Protein AF-A0A6M3L8R9-F1 (afdb_monomer_lite)

Sequence (123 aa):
MAKLNIPRKPIYTHEGGKAKHINPTQQLKRSVMSCMLWEKQFYEDGQAVADRISSLVPKIAPEKVAEIAIEAREKMKLRHVPLLIVREMARIDSHKGHVSDTLSKVIQRADELAEFLAIYWST

Radius of gyration: 16.41 Å; chains: 1; bounding box: 41×29×58 Å

Organism: NCBI:txid1070528

Secondary structure (DSSP, 8-state):
-PPP-PPPPPEE-TTSPEEPP--HHHHHHHHHHH--TTS--SS--HHHHHHHHHHHGGGS-HHHHHHHHHHHHHTT--SHHHHHHHHHHHTSGGGHHHHHHHHHHH--STHHHHHHHHHHH--

pLDDT: mean 85.13, std 15.0, range [36.62, 97.88]

InterPro domains:
  IPR008858 TROVE domain [PS50988] (11-123)
  IPR037214 TROVE domain superfamily [SSF140864] (6-120)

Structure (mmCIF, N/CA/C/O backbone):
data_AF-A0A6M3L8R9-F1
#
_entry.id   AF-A0A6M3L8R9-F1
#
loop_
_atom_site.group_PDB
_atom_site.id
_atom_site.type_symbol
_atom_site.label_atom_id
_atom_site.label_alt_id
_atom_site.label_comp_id
_atom_site.label_asym_id
_atom_site.label_entity_id
_atom_site.label_seq_id
_atom_site.pdbx_PDB_ins_code
_atom_site.Cartn_x
_atom_site.Cartn_y
_atom_site.Cartn_z
_atom_site.occupancy
_atom_site.B_iso_or_equiv
_atom_site.auth_seq_id
_atom_site.auth_comp_id
_atom_site.auth_asym_id
_atom_site.auth_atom_id
_atom_site.pdbx_PDB_model_num
ATOM 1 N N . MET A 1 1 ? -1.071 1.105 39.544 1.00 47.41 1 MET A N 1
ATOM 2 C CA . MET A 1 1 ? 0.215 0.534 39.078 1.00 47.41 1 MET A CA 1
ATOM 3 C C . MET A 1 1 ? 0.868 1.517 38.116 1.00 47.41 1 MET A C 1
ATOM 5 O O . MET A 1 1 ? 0.268 1.822 37.093 1.00 47.41 1 MET A O 1
ATOM 9 N N . ALA A 1 2 ? 2.039 2.061 38.456 1.00 58.03 2 ALA A N 1
ATOM 10 C CA . ALA A 1 2 ? 2.772 2.977 37.581 1.00 58.03 2 ALA A CA 1
ATOM 11 C C . ALA A 1 2 ? 3.496 2.183 36.477 1.00 58.03 2 ALA A C 1
ATOM 13 O O . ALA A 1 2 ? 4.253 1.260 36.771 1.00 58.03 2 ALA A O 1
ATOM 14 N N . LYS A 1 3 ? 3.247 2.512 35.205 1.00 67.62 3 LYS A N 1
ATOM 15 C CA . LYS A 1 3 ? 3.967 1.943 34.053 1.00 67.62 3 LYS A CA 1
ATOM 16 C C . LYS A 1 3 ? 5.371 2.562 34.004 1.00 67.62 3 LYS A C 1
ATOM 18 O O . LYS A 1 3 ? 5.481 3.781 33.913 1.00 67.62 3 LYS A O 1
ATOM 23 N N . LEU A 1 4 ? 6.431 1.749 34.046 1.00 70.81 4 LEU A N 1
ATOM 24 C CA . LEU A 1 4 ? 7.802 2.233 33.838 1.00 70.81 4 LEU A CA 1
ATOM 25 C C . LEU A 1 4 ? 7.986 2.725 32.393 1.00 70.81 4 LEU A C 1
ATOM 27 O O . LEU A 1 4 ? 7.607 2.046 31.437 1.00 70.81 4 LEU A O 1
ATOM 31 N N . ASN A 1 5 ? 8.582 3.908 32.240 1.00 80.25 5 ASN A N 1
ATOM 32 C CA . ASN A 1 5 ? 8.918 4.492 30.945 1.00 80.25 5 ASN A CA 1
ATOM 33 C C . ASN A 1 5 ? 10.195 3.837 30.394 1.00 80.25 5 ASN A C 1
ATOM 35 O O . ASN A 1 5 ? 11.304 4.252 30.720 1.00 80.25 5 ASN A O 1
ATOM 39 N N . ILE A 1 6 ? 10.039 2.780 29.595 1.00 81.69 6 ILE A N 1
ATOM 40 C CA . ILE A 1 6 ? 11.162 2.066 28.977 1.00 81.69 6 ILE A CA 1
ATOM 41 C C . ILE A 1 6 ? 11.521 2.759 27.649 1.00 81.69 6 ILE A C 1
ATOM 43 O O . ILE A 1 6 ? 10.660 2.855 26.766 1.00 81.69 6 ILE A O 1
ATOM 47 N N . PRO A 1 7 ? 12.770 3.231 27.461 1.00 74.62 7 PRO A N 1
ATOM 48 C CA . PRO A 1 7 ? 13.178 3.874 26.218 1.00 74.62 7 PRO A CA 1
ATOM 49 C C . PRO A 1 7 ? 13.145 2.879 25.049 1.00 74.62 7 PRO A C 1
ATOM 51 O O . PRO A 1 7 ? 13.608 1.744 25.153 1.00 74.62 7 PRO A O 1
ATOM 54 N N . ARG A 1 8 ? 12.604 3.308 23.902 1.00 78.56 8 ARG A N 1
ATOM 55 C CA . ARG A 1 8 ? 12.549 2.479 22.685 1.00 78.56 8 ARG A CA 1
ATOM 56 C C . ARG A 1 8 ? 13.952 2.267 22.112 1.00 78.56 8 ARG A C 1
ATOM 58 O O . ARG A 1 8 ? 14.727 3.218 22.011 1.00 78.56 8 ARG A O 1
ATOM 65 N N . LYS A 1 9 ? 14.248 1.039 21.670 1.00 84.38 9 LYS A N 1
ATOM 66 C CA . LYS A 1 9 ? 15.526 0.683 21.032 1.00 84.38 9 LYS A CA 1
ATOM 67 C C . LYS A 1 9 ? 15.795 1.593 19.815 1.00 84.38 9 LYS A C 1
ATOM 69 O O . LYS A 1 9 ? 14.876 1.791 19.010 1.00 84.38 9 LYS A O 1
ATOM 74 N N . PRO A 1 10 ? 17.007 2.163 19.667 1.00 83.88 10 PRO A N 1
ATOM 75 C CA . PRO A 1 10 ? 17.345 2.979 18.507 1.00 83.88 10 PRO A CA 1
ATOM 76 C C . PRO A 1 10 ? 17.329 2.130 17.233 1.00 83.88 10 PRO A C 1
ATOM 78 O O . PRO A 1 10 ? 17.714 0.962 17.245 1.00 83.88 10 PRO A O 1
ATOM 81 N N . ILE A 1 11 ? 16.869 2.738 16.145 1.00 86.75 11 ILE A N 1
ATOM 82 C CA . ILE A 1 11 ? 16.945 2.186 14.791 1.00 86.75 11 ILE A CA 1
ATOM 83 C C . ILE A 1 11 ? 17.922 3.028 13.979 1.00 86.75 11 ILE A C 1
ATOM 85 O O . ILE A 1 11 ? 18.116 4.208 14.278 1.00 86.75 11 ILE A O 1
ATOM 89 N N . TYR A 1 12 ? 18.529 2.422 12.966 1.00 86.12 12 TYR A N 1
ATOM 90 C CA . TYR A 1 12 ? 19.554 3.051 12.141 1.00 86.12 12 TYR A CA 1
ATOM 91 C C . TYR A 1 12 ? 19.155 2.995 10.666 1.00 86.12 12 TYR A C 1
ATOM 93 O O . TYR A 1 12 ? 18.396 2.116 10.256 1.00 86.12 12 TYR A O 1
ATOM 101 N N . THR A 1 13 ? 19.614 3.968 9.886 1.00 83.31 13 THR A N 1
ATOM 102 C CA . THR A 1 13 ? 19.522 3.945 8.424 1.00 83.31 13 THR A CA 1
ATOM 103 C C . THR A 1 13 ? 20.536 2.956 7.847 1.00 83.31 13 THR A C 1
ATOM 105 O O . THR A 1 13 ? 21.389 2.445 8.572 1.00 83.31 13 THR A O 1
ATOM 108 N N . HIS A 1 14 ? 20.454 2.695 6.539 1.00 76.06 14 HIS A N 1
ATOM 109 C CA . HIS A 1 14 ? 21.412 1.830 5.844 1.00 76.06 14 HIS A CA 1
ATOM 110 C C . HIS A 1 14 ? 22.865 2.309 6.034 1.00 76.06 14 HIS A C 1
ATOM 112 O O . HIS A 1 14 ? 23.732 1.518 6.377 1.00 76.06 14 HIS A O 1
ATOM 118 N N . GLU A 1 15 ? 23.084 3.626 5.970 1.00 83.38 15 GLU A N 1
ATOM 119 C CA . GLU A 1 15 ? 24.379 4.290 6.205 1.00 83.38 15 GLU A CA 1
ATOM 120 C C . GLU A 1 15 ? 24.726 4.489 7.701 1.00 83.38 15 GLU A C 1
ATOM 122 O O . GLU A 1 15 ? 25.557 5.323 8.054 1.00 83.38 15 GLU A O 1
ATOM 127 N N . GLY A 1 16 ? 24.048 3.799 8.626 1.00 81.88 16 GLY A N 1
ATOM 128 C CA . GLY A 1 16 ? 24.386 3.819 10.059 1.00 81.88 16 GLY A CA 1
ATOM 129 C C . GLY A 1 16 ? 23.970 5.075 10.842 1.00 81.88 16 GLY A C 1
ATOM 130 O O . GLY A 1 16 ? 24.262 5.187 12.034 1.00 81.88 16 GLY A O 1
ATOM 131 N N . GLY A 1 17 ? 23.243 6.013 10.231 1.00 86.00 17 GLY A N 1
ATOM 132 C CA . GLY A 1 17 ? 22.698 7.191 10.912 1.00 86.00 17 GLY A CA 1
ATOM 133 C C . GLY A 1 17 ? 21.507 6.849 11.815 1.00 86.00 17 GLY A C 1
ATOM 134 O O . GLY A 1 17 ? 20.723 5.953 11.513 1.00 86.00 17 GLY A O 1
ATOM 135 N N . LYS A 1 18 ? 21.315 7.566 12.930 1.00 86.69 18 LYS A N 1
ATOM 136 C CA . LYS A 1 18 ? 20.181 7.321 13.844 1.00 86.69 18 LYS A CA 1
ATOM 137 C C . LYS A 1 18 ? 18.847 7.680 13.174 1.00 86.69 18 LYS A C 1
ATOM 139 O O . LYS A 1 18 ? 18.599 8.839 12.849 1.00 86.69 18 LYS A O 1
ATOM 144 N N . ALA A 1 19 ? 17.960 6.701 13.031 1.00 84.31 19 ALA A N 1
ATOM 145 C CA . ALA A 1 19 ? 16.631 6.868 12.456 1.00 84.31 19 ALA A CA 1
ATOM 146 C C . ALA A 1 19 ? 15.556 7.108 13.533 1.00 84.31 19 ALA A C 1
ATOM 148 O O . ALA A 1 19 ? 15.698 6.743 14.705 1.00 84.31 19 ALA A O 1
ATOM 149 N N . LYS A 1 20 ? 14.449 7.740 13.125 1.00 84.19 20 LYS A N 1
ATOM 150 C CA . LYS A 1 20 ? 13.266 7.956 13.969 1.00 84.19 20 LYS A CA 1
ATOM 151 C C . LYS A 1 20 ? 12.208 6.897 13.682 1.00 84.19 20 LYS A C 1
ATOM 153 O O . LYS A 1 20 ? 11.923 6.598 12.526 1.00 84.19 20 LYS A O 1
ATOM 158 N N . HIS A 1 21 ? 11.592 6.377 14.743 1.00 82.31 21 HIS A N 1
ATOM 159 C CA . HIS A 1 21 ? 10.423 5.504 14.635 1.00 82.31 21 HIS A CA 1
ATOM 160 C C . HIS A 1 21 ? 9.236 6.309 14.106 1.00 82.31 21 HIS A C 1
ATOM 162 O O . HIS A 1 21 ? 8.783 7.240 14.770 1.00 82.31 21 HIS A O 1
ATOM 168 N N . ILE A 1 22 ? 8.739 5.940 12.930 1.00 87.06 22 ILE A N 1
ATOM 169 C CA . ILE A 1 22 ? 7.537 6.520 12.320 1.00 87.06 22 ILE A CA 1
ATOM 170 C C . ILE A 1 22 ? 6.397 5.503 12.343 1.00 87.06 22 ILE A C 1
ATOM 172 O O . ILE A 1 22 ? 6.637 4.293 12.319 1.00 87.06 22 ILE A O 1
ATOM 176 N N . ASN A 1 23 ? 5.156 5.979 12.430 1.00 91.62 23 ASN A N 1
ATOM 177 C CA . ASN A 1 23 ? 3.996 5.087 12.497 1.00 91.62 23 ASN A CA 1
ATOM 178 C C . ASN A 1 23 ? 3.748 4.383 11.137 1.00 91.62 23 ASN A C 1
ATOM 180 O O . ASN A 1 23 ? 4.231 4.867 10.110 1.00 91.62 23 ASN A O 1
ATOM 184 N N . PRO A 1 24 ? 3.015 3.252 11.095 1.00 91.56 24 PRO A N 1
ATOM 185 C CA . PRO A 1 24 ? 2.776 2.515 9.849 1.00 91.56 24 PRO A CA 1
ATOM 186 C C . PRO A 1 24 ? 2.152 3.370 8.736 1.00 91.56 24 PRO A C 1
ATOM 188 O O . PRO A 1 24 ? 2.566 3.275 7.586 1.00 91.56 24 PRO A O 1
ATOM 191 N N . THR A 1 25 ? 1.227 4.271 9.073 1.00 93.44 25 THR A N 1
ATOM 192 C CA . THR A 1 25 ? 0.591 5.191 8.115 1.00 93.44 25 THR A CA 1
ATOM 193 C C . THR A 1 25 ? 1.595 6.144 7.463 1.00 93.44 25 THR A C 1
ATOM 195 O O . THR A 1 25 ? 1.568 6.344 6.253 1.00 93.44 25 THR A O 1
ATOM 198 N N . GLN A 1 26 ? 2.516 6.710 8.244 1.00 90.81 26 GLN A N 1
ATOM 199 C CA . GLN A 1 26 ? 3.598 7.570 7.763 1.00 90.81 26 GLN A CA 1
ATOM 200 C C . GLN A 1 26 ? 4.607 6.779 6.938 1.00 90.81 26 GLN A C 1
ATOM 202 O O . GLN A 1 26 ? 5.109 7.306 5.950 1.00 90.81 26 GLN A O 1
ATOM 207 N N . GLN A 1 27 ? 4.892 5.527 7.316 1.00 90.56 27 GLN A N 1
ATOM 208 C CA . GLN A 1 27 ? 5.733 4.638 6.513 1.00 90.56 27 GLN A CA 1
ATOM 209 C C . GLN A 1 27 ? 5.104 4.407 5.142 1.00 90.56 27 GLN A C 1
ATOM 211 O O . GLN A 1 27 ? 5.767 4.647 4.138 1.00 90.56 27 GLN A O 1
ATOM 216 N N . LEU A 1 28 ? 3.817 4.041 5.105 1.00 92.62 28 LEU A N 1
ATOM 217 C CA . LEU A 1 28 ? 3.093 3.800 3.861 1.00 92.62 28 LEU A CA 1
ATOM 218 C C . LEU A 1 28 ? 3.056 5.064 3.001 1.00 92.62 28 LEU A C 1
ATOM 220 O O . LEU A 1 28 ? 3.451 5.017 1.843 1.00 92.62 28 LEU A O 1
ATOM 224 N N . LYS A 1 29 ? 2.661 6.209 3.571 1.00 92.00 29 LYS A N 1
ATOM 225 C CA . LYS A 1 29 ? 2.618 7.482 2.841 1.00 92.00 29 LYS A CA 1
ATOM 226 C C . LYS A 1 29 ? 3.993 7.875 2.301 1.00 92.00 29 LYS A C 1
ATOM 228 O O . LYS A 1 29 ? 4.090 8.288 1.152 1.00 92.00 29 LYS A O 1
ATOM 233 N N . ARG A 1 30 ? 5.060 7.725 3.093 1.00 88.31 30 ARG A N 1
ATOM 234 C CA . ARG A 1 30 ? 6.420 8.025 2.630 1.00 88.31 30 ARG A CA 1
ATOM 235 C C . ARG A 1 30 ? 6.792 7.139 1.448 1.00 88.31 30 ARG A C 1
ATOM 237 O O . ARG A 1 30 ? 7.183 7.683 0.429 1.00 88.31 30 ARG A O 1
ATOM 244 N N . SER A 1 31 ? 6.622 5.823 1.576 1.00 87.31 31 SER A N 1
ATOM 245 C CA . SER A 1 31 ? 6.935 4.877 0.504 1.00 87.31 31 SER A CA 1
ATOM 246 C C . SER A 1 31 ? 6.115 5.164 -0.749 1.00 87.31 31 SER A C 1
ATOM 248 O O . SER A 1 31 ? 6.686 5.327 -1.812 1.00 87.31 31 SER A O 1
ATOM 250 N N . VAL A 1 32 ? 4.799 5.329 -0.638 1.00 89.31 32 VAL A N 1
ATOM 251 C CA . VAL A 1 32 ? 3.920 5.561 -1.793 1.00 89.31 32 VAL A CA 1
ATOM 252 C C . VAL A 1 32 ? 4.265 6.855 -2.532 1.00 89.31 32 VAL A C 1
ATOM 254 O O . VAL A 1 32 ? 4.390 6.837 -3.751 1.00 89.31 32 VAL A O 1
ATOM 257 N N . MET A 1 33 ? 4.449 7.969 -1.817 1.00 87.31 33 MET A N 1
ATOM 258 C CA . MET A 1 33 ? 4.643 9.278 -2.457 1.00 87.31 33 MET A CA 1
ATOM 259 C C . MET A 1 33 ? 6.074 9.510 -2.951 1.00 87.31 33 MET A C 1
ATOM 261 O O . MET A 1 33 ? 6.282 10.370 -3.803 1.00 87.31 33 MET A O 1
ATOM 265 N N . SER A 1 34 ? 7.061 8.780 -2.421 1.00 77.62 34 SER A N 1
ATOM 266 C CA . SER A 1 34 ? 8.452 8.856 -2.883 1.00 77.62 34 SER A CA 1
ATOM 267 C C . SER A 1 34 ? 8.801 7.817 -3.948 1.00 77.62 34 SER A C 1
ATOM 269 O O . SER A 1 34 ? 9.951 7.779 -4.385 1.00 77.62 34 SER A O 1
ATOM 271 N N . CYS A 1 35 ? 7.865 6.940 -4.319 1.00 65.19 35 CYS A N 1
ATOM 272 C CA . CYS A 1 35 ? 8.134 5.869 -5.268 1.00 65.19 35 CYS A CA 1
ATOM 273 C C . CYS A 1 35 ? 7.829 6.274 -6.705 1.00 65.19 35 CYS A C 1
ATOM 275 O O . CYS A 1 35 ? 6.709 6.660 -7.036 1.00 65.19 35 CYS A O 1
ATOM 277 N N . MET A 1 36 ? 8.819 6.062 -7.569 1.00 57.56 36 MET A N 1
ATOM 278 C CA . MET A 1 36 ? 8.597 5.798 -8.987 1.00 57.56 36 MET A CA 1
ATOM 279 C C . MET A 1 36 ? 8.549 4.278 -9.137 1.00 57.56 36 MET A C 1
ATOM 281 O O . MET A 1 36 ? 9.569 3.625 -9.332 1.00 57.56 36 MET A O 1
ATOM 285 N N . LEU A 1 37 ? 7.366 3.696 -8.912 1.00 51.91 37 LEU A N 1
ATOM 286 C CA . LEU A 1 37 ? 7.177 2.246 -9.018 1.00 51.91 37 LEU A CA 1
ATOM 287 C C . LEU A 1 37 ? 7.657 1.776 -10.404 1.00 51.91 37 LEU A C 1
ATOM 289 O O . LEU A 1 37 ? 7.294 2.402 -11.398 1.00 51.91 37 LEU A O 1
ATOM 293 N N . TRP A 1 38 ? 8.416 0.676 -10.449 1.00 45.28 38 TRP A N 1
ATOM 294 C CA . TRP A 1 38 ? 8.989 0.056 -11.662 1.00 45.28 38 TRP A CA 1
ATOM 295 C C . TRP A 1 38 ? 10.212 0.743 -12.287 1.00 45.28 38 TRP A C 1
ATOM 297 O O . TRP A 1 38 ? 10.729 0.255 -13.290 1.00 45.28 38 TRP A O 1
ATOM 307 N N . GLU A 1 39 ? 10.739 1.803 -11.674 1.00 44.38 39 GLU A N 1
ATOM 308 C CA . GLU A 1 39 ? 12.088 2.292 -11.966 1.00 44.38 39 GLU A CA 1
ATOM 309 C C . GLU A 1 39 ? 13.078 1.784 -10.910 1.00 44.38 39 GLU A C 1
ATOM 311 O O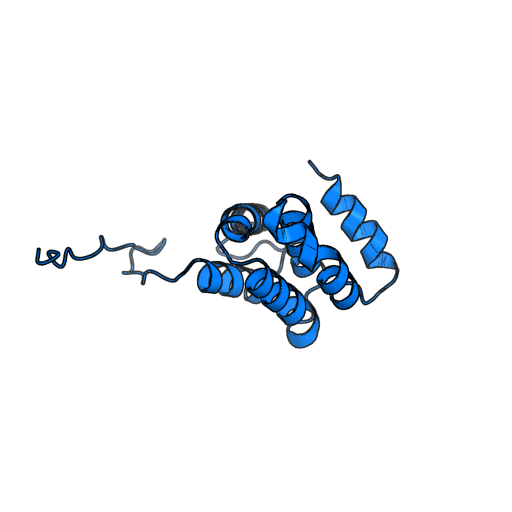 . GLU A 1 39 ? 12.751 1.686 -9.725 1.00 44.38 39 GLU A O 1
ATOM 316 N N . LYS A 1 40 ? 14.317 1.476 -11.321 1.00 36.62 40 LYS A N 1
ATOM 317 C CA . LYS A 1 40 ? 15.421 1.244 -10.377 1.00 36.62 40 LYS A CA 1
ATOM 318 C C . LYS A 1 40 ? 15.694 2.553 -9.633 1.00 36.62 40 LYS A C 1
ATOM 320 O O . LYS A 1 40 ? 16.410 3.411 -10.145 1.00 36.62 40 LYS A O 1
ATOM 325 N N . GLN A 1 41 ? 15.157 2.718 -8.425 1.00 44.59 41 GLN A N 1
ATOM 326 C CA . GLN A 1 41 ? 15.607 3.794 -7.548 1.00 44.59 41 GLN A CA 1
ATOM 327 C C . GLN A 1 41 ? 16.975 3.427 -6.962 1.00 44.59 41 GLN A C 1
ATOM 329 O O . GLN A 1 41 ? 17.252 2.273 -6.648 1.00 44.59 41 GLN A O 1
ATOM 334 N N . PHE A 1 42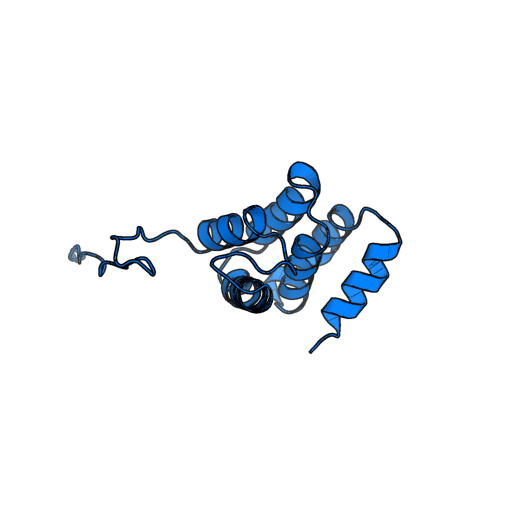 ? 17.828 4.436 -6.777 1.00 38.38 42 PHE A N 1
ATOM 335 C CA . PHE A 1 42 ? 19.202 4.309 -6.266 1.00 38.38 42 PHE A CA 1
ATOM 336 C C . PHE A 1 42 ? 19.305 3.578 -4.904 1.00 38.38 42 PHE A C 1
ATOM 338 O O . PHE A 1 42 ? 20.383 3.118 -4.543 1.00 38.38 42 PHE A O 1
ATOM 345 N N . TYR A 1 43 ? 18.194 3.445 -4.162 1.00 43.66 43 TYR A N 1
ATOM 346 C CA . TYR A 1 43 ? 18.143 2.844 -2.823 1.00 43.66 43 TYR A CA 1
ATOM 347 C C . TYR A 1 43 ? 17.194 1.639 -2.680 1.00 43.66 43 TYR A C 1
ATOM 349 O O . TYR A 1 43 ? 17.338 0.890 -1.716 1.00 43.66 43 TYR A O 1
ATOM 357 N N . GLU A 1 44 ? 16.225 1.441 -3.584 1.00 45.12 44 GLU A N 1
ATOM 358 C CA . GLU A 1 44 ? 15.209 0.380 -3.478 1.00 45.12 44 GLU A CA 1
ATOM 359 C C . GLU A 1 44 ? 14.753 -0.095 -4.865 1.00 45.12 44 GLU A C 1
ATOM 361 O O . GLU A 1 44 ? 14.524 0.713 -5.763 1.00 45.12 44 GLU A O 1
ATOM 366 N N . ASP A 1 45 ? 14.603 -1.410 -5.027 1.00 55.97 45 ASP A N 1
ATOM 367 C CA . ASP A 1 45 ? 13.983 -2.012 -6.211 1.00 55.97 45 ASP A CA 1
ATOM 368 C C . ASP A 1 45 ? 12.446 -1.909 -6.127 1.00 55.97 45 ASP A C 1
ATOM 370 O O . ASP A 1 45 ? 11.874 -1.936 -5.033 1.00 55.97 45 ASP A O 1
ATOM 374 N N . GLY A 1 46 ? 11.759 -1.833 -7.270 1.00 57.66 46 GLY A N 1
ATOM 375 C CA . GLY A 1 46 ? 10.297 -1.722 -7.344 1.00 57.66 46 GLY A CA 1
ATOM 376 C C . GLY A 1 46 ? 9.565 -2.876 -6.645 1.00 57.66 46 GLY A C 1
ATOM 377 O O . GLY A 1 46 ? 8.519 -2.660 -6.030 1.00 57.66 46 GLY A O 1
ATOM 378 N N . GLN A 1 47 ? 10.160 -4.074 -6.642 1.00 62.50 47 GLN A N 1
ATOM 379 C CA . GLN A 1 47 ? 9.665 -5.232 -5.890 1.00 62.50 47 GLN A CA 1
ATOM 380 C C . GLN A 1 47 ? 9.678 -4.983 -4.373 1.00 62.50 47 GLN A C 1
ATOM 382 O O . GLN A 1 47 ? 8.691 -5.242 -3.687 1.00 62.50 47 GLN A O 1
ATOM 387 N N . ALA A 1 48 ? 10.752 -4.385 -3.847 1.00 73.38 48 ALA A N 1
ATOM 388 C CA . ALA A 1 48 ? 10.887 -4.110 -2.417 1.00 73.38 48 ALA A CA 1
ATOM 389 C C . ALA A 1 48 ? 9.843 -3.096 -1.916 1.00 73.38 48 ALA A C 1
ATOM 391 O O . ALA A 1 48 ? 9.407 -3.148 -0.761 1.00 73.38 48 ALA A O 1
ATOM 392 N N . VAL A 1 49 ? 9.418 -2.176 -2.784 1.00 77.81 49 VAL A N 1
ATOM 393 C CA . VAL A 1 49 ? 8.347 -1.218 -2.491 1.00 77.81 49 VAL A CA 1
ATOM 394 C C . VAL A 1 49 ? 6.991 -1.914 -2.448 1.00 77.81 49 VAL A C 1
ATOM 396 O O . VAL A 1 49 ? 6.218 -1.671 -1.517 1.00 77.81 49 VAL A O 1
ATOM 399 N N . ALA A 1 50 ? 6.699 -2.773 -3.427 1.00 83.25 50 ALA A N 1
ATOM 400 C CA . ALA A 1 50 ? 5.444 -3.515 -3.479 1.00 83.25 50 ALA A CA 1
ATOM 401 C C . ALA A 1 50 ? 5.274 -4.408 -2.239 1.00 83.25 50 ALA A C 1
ATOM 403 O O . ALA A 1 50 ? 4.248 -4.330 -1.556 1.00 83.25 50 ALA A O 1
ATOM 404 N N . ASP A 1 51 ? 6.323 -5.148 -1.873 1.00 87.31 51 ASP A N 1
ATOM 405 C CA . ASP A 1 51 ? 6.345 -6.000 -0.680 1.00 87.31 51 ASP A CA 1
ATOM 406 C C . ASP A 1 51 ? 6.124 -5.177 0.597 1.00 87.31 51 ASP A C 1
ATOM 408 O O . ASP A 1 51 ? 5.358 -5.549 1.493 1.00 87.31 51 ASP A O 1
ATOM 412 N N . ARG A 1 52 ? 6.750 -3.995 0.677 1.00 88.38 52 ARG A N 1
ATOM 413 C CA . ARG A 1 52 ? 6.563 -3.083 1.807 1.00 88.38 52 ARG A CA 1
ATOM 414 C C . ARG A 1 52 ? 5.127 -2.588 1.904 1.00 88.38 52 ARG A C 1
ATOM 416 O O . ARG A 1 52 ? 4.583 -2.602 3.009 1.00 88.38 52 ARG A O 1
ATOM 423 N N . ILE A 1 53 ? 4.524 -2.162 0.793 1.00 90.94 53 ILE A N 1
ATOM 424 C CA . ILE A 1 53 ? 3.124 -1.721 0.753 1.00 90.94 53 ILE A CA 1
ATOM 425 C C . ILE A 1 53 ? 2.218 -2.854 1.243 1.00 90.94 53 ILE A C 1
ATOM 427 O O . ILE A 1 53 ? 1.461 -2.639 2.192 1.00 90.94 53 ILE A O 1
ATOM 431 N N . SER A 1 54 ? 2.375 -4.067 0.703 1.00 91.12 54 SER A N 1
ATOM 432 C CA . SER A 1 54 ? 1.609 -5.247 1.131 1.00 91.12 54 SER A CA 1
ATOM 433 C C . SER A 1 54 ? 1.770 -5.534 2.629 1.00 91.12 54 SER A C 1
ATOM 435 O O . SER A 1 54 ? 0.796 -5.784 3.334 1.00 91.12 54 SER A O 1
ATOM 437 N N . SER A 1 55 ? 2.978 -5.375 3.181 1.00 93.56 55 SER A N 1
ATOM 438 C CA . SER A 1 55 ? 3.232 -5.594 4.613 1.00 93.56 55 SER A CA 1
ATOM 439 C C . SER A 1 55 ? 2.665 -4.509 5.548 1.00 93.56 55 SER A C 1
ATOM 441 O O . SER A 1 55 ? 2.550 -4.734 6.761 1.00 93.56 55 SER A O 1
ATOM 443 N N . LEU A 1 56 ? 2.393 -3.307 5.027 1.00 94.75 56 LEU A N 1
ATOM 444 C CA . LEU A 1 56 ? 1.954 -2.143 5.802 1.00 94.75 56 LEU A CA 1
ATOM 445 C C . LEU A 1 56 ? 0.442 -1.956 5.762 1.00 94.75 56 LEU A C 1
ATOM 447 O O . LEU A 1 56 ? -0.129 -1.577 6.783 1.00 94.75 56 LEU A O 1
ATOM 451 N N . VAL A 1 57 ? -0.198 -2.231 4.623 1.00 95.75 57 VAL A N 1
ATOM 452 C CA . VAL A 1 57 ? -1.645 -2.048 4.438 1.00 95.75 57 VAL A CA 1
ATOM 453 C C . VAL A 1 57 ? -2.470 -2.750 5.532 1.00 95.75 57 VAL A C 1
ATOM 455 O O . VAL A 1 57 ? -3.287 -2.062 6.141 1.00 95.75 57 VAL A O 1
ATOM 458 N N . PRO A 1 58 ? -2.218 -4.021 5.914 1.00 95.62 58 PRO A N 1
ATOM 459 C CA . PRO A 1 58 ? -2.974 -4.696 6.977 1.00 95.62 58 PRO A CA 1
ATOM 460 C C . PRO A 1 58 ? -2.831 -4.080 8.376 1.00 95.62 58 PRO A C 1
ATOM 462 O O . PRO A 1 58 ? -3.572 -4.435 9.287 1.00 95.62 58 PRO A O 1
ATOM 465 N N . LYS A 1 59 ? -1.848 -3.195 8.588 1.00 95.44 59 LYS A N 1
ATOM 466 C CA . LYS A 1 59 ? -1.542 -2.591 9.898 1.00 95.44 59 LYS A CA 1
ATOM 467 C C . LYS A 1 59 ? -2.188 -1.217 10.082 1.00 95.44 59 LYS A C 1
ATOM 469 O O . LYS A 1 59 ? -1.957 -0.572 11.106 1.00 95.44 59 LYS A O 1
ATOM 474 N N . ILE A 1 60 ? -2.910 -0.726 9.079 1.00 96.31 60 ILE A N 1
ATOM 475 C CA . ILE A 1 60 ? -3.449 0.633 9.026 1.00 96.31 60 ILE A CA 1
ATOM 476 C C . ILE A 1 60 ? -4.966 0.543 8.880 1.00 96.31 60 ILE A C 1
ATOM 478 O O . ILE A 1 60 ? -5.472 -0.344 8.205 1.00 96.31 60 ILE A O 1
ATOM 482 N N . ALA A 1 61 ? -5.687 1.474 9.507 1.00 96.12 61 ALA A N 1
ATOM 483 C CA . ALA A 1 61 ? -7.137 1.553 9.383 1.00 96.12 61 ALA A CA 1
ATOM 484 C C . ALA A 1 61 ? -7.566 1.716 7.903 1.00 96.12 61 ALA A C 1
ATOM 486 O O . ALA A 1 61 ? -6.920 2.493 7.182 1.00 96.12 61 ALA A O 1
ATOM 487 N N . PRO A 1 62 ? -8.636 1.033 7.451 1.00 96.81 62 PRO A N 1
ATOM 488 C CA . PRO A 1 62 ? -9.072 1.032 6.053 1.00 96.81 62 PRO A CA 1
ATOM 489 C C . PRO A 1 62 ? -9.233 2.430 5.448 1.00 96.81 62 PRO A C 1
ATOM 491 O O . PRO A 1 62 ? -8.794 2.681 4.326 1.00 96.81 62 PRO A O 1
ATOM 494 N N . GLU A 1 63 ? -9.799 3.363 6.215 1.00 97.12 63 GLU A N 1
ATOM 495 C CA . GLU A 1 63 ? -10.079 4.737 5.799 1.00 97.12 63 GLU A CA 1
ATOM 496 C C . GLU A 1 63 ? -8.784 5.485 5.485 1.00 97.12 63 GLU A C 1
ATOM 498 O O . GLU A 1 63 ? -8.693 6.225 4.508 1.00 97.12 63 GLU A O 1
ATOM 503 N N . LYS A 1 64 ? -7.738 5.249 6.283 1.00 97.31 64 LYS A N 1
ATOM 504 C CA . LYS A 1 64 ? -6.429 5.875 6.078 1.00 97.31 64 LYS A CA 1
ATOM 505 C C . LYS A 1 64 ? -5.693 5.298 4.883 1.00 97.31 64 LYS A C 1
ATOM 507 O O . LYS A 1 64 ? -4.998 6.041 4.195 1.00 97.31 64 LYS A O 1
ATOM 512 N N . VAL A 1 65 ? -5.847 4.004 4.615 1.00 97.62 65 VAL A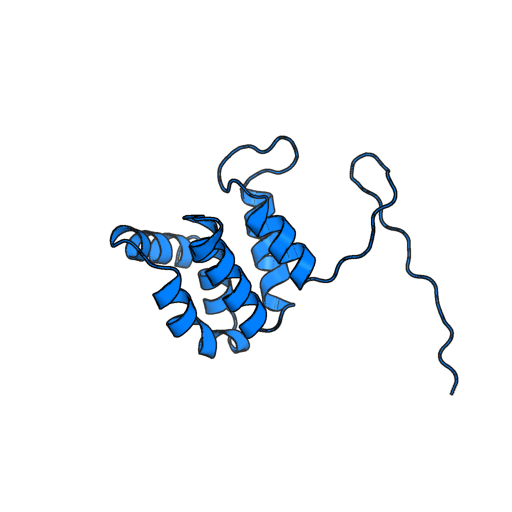 N 1
ATOM 513 C CA . VAL A 1 65 ? -5.292 3.402 3.397 1.00 97.62 65 VAL A CA 1
ATOM 514 C C . VAL A 1 65 ? -6.002 3.958 2.158 1.00 97.62 65 VAL A C 1
ATOM 516 O O . VAL A 1 65 ? -5.329 4.353 1.205 1.00 97.62 65 VAL A O 1
ATOM 519 N N . ALA A 1 66 ? -7.333 4.079 2.203 1.00 97.88 66 ALA A N 1
ATOM 520 C CA . ALA A 1 66 ? -8.132 4.684 1.140 1.00 97.88 66 ALA A CA 1
ATOM 521 C C . ALA A 1 66 ? -7.727 6.140 0.858 1.00 97.88 66 ALA A C 1
ATOM 523 O O . ALA A 1 66 ? -7.470 6.498 -0.291 1.00 97.88 66 ALA A O 1
ATOM 524 N N . GLU A 1 67 ? -7.606 6.967 1.905 1.00 97.88 67 GLU A N 1
ATOM 525 C CA . GLU A 1 67 ? -7.140 8.357 1.796 1.00 97.88 67 GLU A CA 1
ATOM 526 C C . GLU A 1 67 ? -5.779 8.443 1.089 1.00 97.88 67 GLU A C 1
ATOM 528 O O . GLU A 1 67 ? -5.598 9.281 0.208 1.00 97.88 67 GLU A O 1
ATOM 533 N N . ILE A 1 68 ? -4.835 7.559 1.434 1.00 97.12 68 ILE A N 1
ATOM 534 C CA . ILE A 1 68 ? -3.500 7.527 0.819 1.00 97.12 68 ILE A CA 1
ATOM 535 C C . ILE A 1 68 ? -3.581 7.135 -0.661 1.00 97.12 68 ILE A C 1
ATOM 537 O O . ILE A 1 68 ? -2.911 7.762 -1.481 1.00 97.12 68 ILE A O 1
ATOM 541 N N . ALA A 1 69 ? -4.388 6.131 -1.019 1.00 96.88 69 ALA A N 1
ATOM 542 C CA . ALA A 1 69 ? -4.560 5.712 -2.411 1.00 96.88 69 ALA A CA 1
ATOM 543 C C . ALA A 1 69 ? -5.158 6.838 -3.271 1.00 96.88 69 ALA A C 1
ATOM 545 O O . ALA A 1 69 ? -4.655 7.130 -4.358 1.00 96.88 69 ALA A O 1
ATOM 546 N N . ILE A 1 70 ? -6.187 7.514 -2.752 1.00 97.12 70 ILE A N 1
ATOM 547 C CA . ILE A 1 70 ? -6.832 8.650 -3.418 1.00 97.12 70 ILE A CA 1
ATOM 548 C C . ILE A 1 70 ? -5.854 9.821 -3.535 1.00 97.12 70 ILE A C 1
ATOM 550 O O . ILE A 1 70 ? -5.713 10.389 -4.611 1.00 97.12 70 ILE A O 1
ATOM 554 N N . GLU A 1 71 ? -5.114 10.158 -2.476 1.00 96.31 71 GLU A N 1
ATOM 555 C CA . GLU A 1 71 ? -4.114 11.232 -2.508 1.00 96.31 71 GLU A CA 1
ATOM 556 C C . GLU A 1 71 ? -3.008 10.953 -3.538 1.00 96.31 71 GLU A C 1
ATOM 558 O O . GLU A 1 71 ? -2.634 11.841 -4.312 1.00 96.31 71 GLU A O 1
ATOM 563 N N . ALA A 1 72 ? -2.519 9.711 -3.586 1.00 94.19 72 ALA A N 1
ATOM 564 C CA . ALA A 1 72 ? -1.512 9.270 -4.544 1.00 94.19 72 ALA A CA 1
ATOM 565 C C . ALA A 1 72 ? -2.014 9.404 -5.989 1.00 94.19 72 ALA A C 1
ATOM 567 O O . ALA A 1 72 ? -1.260 9.807 -6.879 1.00 94.19 72 ALA A O 1
ATOM 568 N N . ARG A 1 73 ? -3.301 9.132 -6.223 1.00 94.25 73 ARG A N 1
ATOM 569 C CA . ARG A 1 73 ? -3.911 9.303 -7.538 1.00 94.25 73 ARG A CA 1
ATOM 570 C C . ARG A 1 73 ? -4.174 10.766 -7.881 1.00 94.25 73 ARG A C 1
ATOM 572 O O . ARG A 1 73 ? -3.766 11.249 -8.933 1.00 94.25 73 ARG A O 1
ATOM 579 N N . GLU A 1 74 ? -4.897 11.475 -7.028 1.00 94.62 74 GLU A N 1
ATOM 580 C CA . GLU A 1 74 ? -5.455 12.786 -7.348 1.00 94.62 74 GLU A CA 1
ATOM 581 C C . GLU A 1 74 ? -4.413 13.897 -7.284 1.00 94.62 74 GLU A C 1
ATOM 583 O O . GLU A 1 74 ? -4.425 14.776 -8.149 1.00 94.62 74 GLU A O 1
ATOM 588 N N . LYS A 1 75 ? -3.510 13.860 -6.298 1.00 93.31 75 LYS A N 1
ATOM 589 C CA . LYS A 1 75 ? -2.511 14.917 -6.090 1.00 93.31 75 LYS A CA 1
ATOM 590 C C . LYS A 1 75 ? -1.174 14.577 -6.726 1.00 93.31 75 LYS A C 1
ATOM 592 O O . LYS A 1 75 ? -0.620 15.408 -7.433 1.00 93.31 75 LYS A O 1
ATOM 597 N N . MET A 1 76 ? -0.683 13.358 -6.504 1.00 91.00 76 MET A N 1
ATOM 598 C CA . MET A 1 76 ? 0.632 12.943 -7.014 1.00 91.00 76 MET A CA 1
ATOM 599 C C . MET A 1 76 ? 0.585 12.395 -8.443 1.00 91.00 76 MET A C 1
ATOM 601 O O . MET A 1 76 ? 1.633 12.236 -9.059 1.00 91.00 76 MET A O 1
ATOM 605 N N . LYS A 1 77 ? -0.615 12.122 -8.979 1.00 90.75 77 LYS A N 1
ATOM 606 C CA . LYS A 1 77 ? -0.827 11.607 -10.344 1.00 90.75 77 LYS A CA 1
ATOM 607 C C . LYS A 1 77 ? -0.099 10.285 -10.621 1.00 90.75 77 LYS A C 1
ATOM 609 O O . LYS A 1 77 ? 0.264 9.998 -11.760 1.00 90.75 77 LYS A O 1
ATOM 614 N N . LEU A 1 78 ? 0.086 9.462 -9.588 1.00 88.75 78 LEU A N 1
ATOM 615 C CA . LEU A 1 78 ? 0.695 8.142 -9.725 1.00 88.75 78 LEU A CA 1
ATOM 616 C C . LEU A 1 78 ? -0.294 7.176 -10.388 1.00 88.75 78 LEU A C 1
ATOM 618 O O . LEU A 1 78 ? -1.472 7.143 -10.030 1.00 88.75 78 LEU A O 1
ATOM 622 N N . ARG A 1 79 ? 0.189 6.373 -11.343 1.00 85.50 79 ARG A N 1
ATOM 623 C CA . ARG A 1 79 ? -0.656 5.434 -12.099 1.00 85.50 79 ARG A CA 1
ATOM 624 C C . ARG A 1 79 ? -0.816 4.090 -11.390 1.00 85.50 79 ARG A C 1
ATOM 626 O O . ARG A 1 79 ? -1.921 3.734 -11.003 1.00 85.50 79 ARG A O 1
ATOM 633 N N . HIS A 1 80 ? 0.292 3.385 -11.171 1.00 87.75 80 HIS A N 1
ATOM 634 C CA . HIS A 1 80 ? 0.278 1.983 -10.733 1.00 87.75 80 HIS A CA 1
ATOM 635 C C . HIS A 1 80 ? 0.154 1.812 -9.216 1.00 87.75 80 HIS A C 1
ATOM 637 O O . HIS A 1 80 ? -0.518 0.903 -8.736 1.00 87.75 80 HIS A O 1
ATOM 643 N N . VAL A 1 81 ? 0.783 2.700 -8.439 1.00 90.75 81 VAL A N 1
ATOM 644 C CA . VAL A 1 81 ? 0.833 2.574 -6.970 1.00 90.75 81 VAL A CA 1
ATOM 645 C C . VAL A 1 81 ? -0.555 2.604 -6.332 1.00 90.75 81 VAL A C 1
ATOM 647 O O . VAL A 1 81 ? -0.831 1.737 -5.503 1.00 90.75 81 VAL A O 1
ATOM 650 N N . PRO A 1 82 ? -1.460 3.530 -6.711 1.00 94.06 82 PRO A N 1
ATOM 651 C CA . PRO A 1 82 ? -2.817 3.526 -6.175 1.00 94.06 82 PRO A CA 1
ATOM 652 C C . PRO A 1 82 ? -3.566 2.219 -6.466 1.00 94.06 82 PRO A C 1
ATOM 654 O O . PRO A 1 82 ? -4.252 1.711 -5.583 1.00 94.06 82 PRO A O 1
ATOM 657 N N . LEU A 1 83 ? -3.389 1.641 -7.661 1.00 93.50 83 LEU A N 1
ATOM 658 C CA . LEU A 1 83 ? -4.013 0.369 -8.044 1.00 93.50 83 LEU A CA 1
ATOM 659 C C . LEU A 1 83 ? -3.508 -0.784 -7.168 1.00 93.50 83 LEU A C 1
ATOM 661 O O . LEU A 1 83 ? -4.313 -1.571 -6.670 1.00 93.50 83 LEU A O 1
ATOM 665 N N . LEU A 1 84 ? -2.198 -0.836 -6.906 1.00 93.25 84 LEU A N 1
ATOM 666 C CA . LEU A 1 84 ? -1.606 -1.825 -6.005 1.00 93.25 84 LEU A CA 1
ATOM 667 C C . LEU A 1 84 ? -2.161 -1.701 -4.579 1.00 93.25 84 LEU A C 1
ATOM 669 O O . LEU A 1 84 ? -2.535 -2.707 -3.984 1.00 93.25 84 LEU A O 1
ATOM 673 N N . ILE A 1 85 ? -2.280 -0.483 -4.037 1.00 95.38 85 ILE A N 1
ATOM 674 C CA . ILE A 1 85 ? -2.845 -0.274 -2.693 1.00 95.38 85 ILE A CA 1
ATOM 675 C C . ILE A 1 85 ? -4.280 -0.802 -2.621 1.00 95.38 85 ILE A C 1
ATOM 677 O O . ILE A 1 85 ? -4.621 -1.530 -1.689 1.00 95.38 85 ILE A O 1
ATOM 681 N N . VAL A 1 86 ? -5.119 -0.468 -3.605 1.00 96.44 86 VAL A N 1
ATOM 682 C CA . VAL A 1 86 ? -6.514 -0.930 -3.629 1.00 96.44 86 VAL A CA 1
ATOM 683 C C . VAL A 1 86 ? -6.595 -2.452 -3.795 1.00 96.44 86 VAL A C 1
ATOM 685 O O . VAL A 1 86 ? -7.464 -3.088 -3.197 1.00 96.44 86 VAL A O 1
ATOM 688 N N . ARG A 1 87 ? -5.655 -3.066 -4.523 1.00 94.62 87 ARG A N 1
ATOM 689 C CA . ARG A 1 87 ? -5.532 -4.527 -4.620 1.00 94.62 87 ARG A CA 1
ATOM 690 C C . ARG A 1 87 ? -5.193 -5.161 -3.273 1.00 94.62 87 ARG A C 1
ATOM 692 O O . ARG A 1 87 ? -5.824 -6.151 -2.911 1.00 94.62 87 ARG A O 1
ATOM 699 N N . GLU A 1 88 ? -4.264 -4.587 -2.508 1.00 95.25 88 GLU A N 1
ATOM 700 C CA . GLU A 1 88 ? -3.972 -5.050 -1.142 1.00 95.25 88 GLU A CA 1
ATOM 701 C C . GLU A 1 88 ? -5.191 -4.922 -0.229 1.00 95.25 88 GLU A C 1
ATOM 703 O O . GLU A 1 88 ? -5.517 -5.851 0.509 1.00 95.25 88 GLU A O 1
ATOM 708 N N . MET A 1 89 ? -5.918 -3.804 -0.319 1.00 96.88 89 MET A N 1
ATOM 709 C CA . MET A 1 89 ? -7.164 -3.618 0.426 1.00 96.88 89 MET A CA 1
ATOM 710 C C . MET A 1 89 ? -8.203 -4.692 0.075 1.00 96.88 89 MET A C 1
ATOM 712 O O . MET A 1 89 ? -8.861 -5.219 0.965 1.00 96.88 89 MET A O 1
A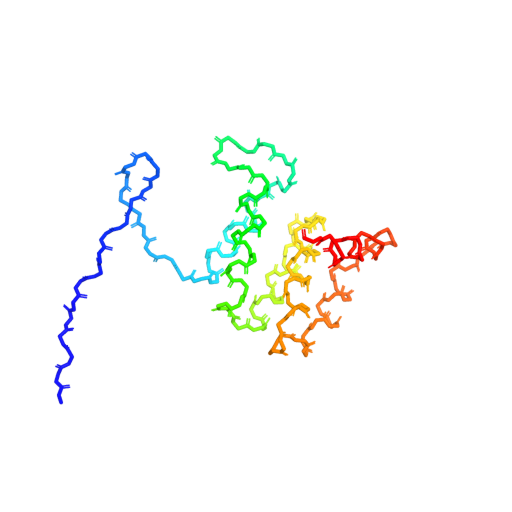TOM 716 N N . ALA A 1 90 ? -8.332 -5.068 -1.200 1.00 95.56 90 ALA A N 1
ATOM 717 C CA . ALA A 1 90 ? -9.301 -6.072 -1.645 1.00 95.56 90 ALA A CA 1
ATOM 718 C C . ALA A 1 90 ? -9.058 -7.479 -1.064 1.00 95.56 90 ALA A C 1
ATOM 720 O O . ALA A 1 90 ? -9.991 -8.283 -0.997 1.00 95.56 90 ALA A O 1
ATOM 721 N N . ARG A 1 91 ? -7.831 -7.775 -0.616 1.00 93.25 91 ARG A N 1
ATOM 722 C CA . ARG A 1 91 ? -7.455 -9.058 0.001 1.00 93.25 91 ARG A CA 1
ATOM 723 C C . ARG A 1 91 ? -7.755 -9.135 1.501 1.00 93.25 91 ARG A C 1
ATOM 725 O O . ARG A 1 91 ? -7.643 -10.212 2.077 1.00 93.25 91 ARG A O 1
ATOM 732 N N . ILE A 1 92 ? -8.146 -8.027 2.131 1.00 95.62 92 ILE A N 1
ATOM 733 C CA . ILE A 1 92 ? -8.331 -7.928 3.583 1.00 95.62 92 ILE A CA 1
ATOM 734 C C . ILE A 1 92 ? -9.810 -7.693 3.887 1.00 95.62 92 ILE A C 1
ATOM 736 O O . ILE A 1 92 ? -10.379 -6.682 3.480 1.00 95.62 92 ILE A O 1
ATOM 740 N N . ASP A 1 93 ? -10.439 -8.595 4.643 1.00 95.00 93 ASP A N 1
ATOM 741 C CA . ASP A 1 93 ? -11.886 -8.544 4.897 1.00 95.00 93 ASP A CA 1
ATOM 742 C C . ASP A 1 93 ? -12.348 -7.235 5.546 1.00 95.00 93 ASP A C 1
ATOM 744 O O . ASP A 1 93 ? -13.345 -6.657 5.115 1.00 95.00 93 ASP A O 1
ATOM 748 N N . SER A 1 94 ? -11.590 -6.709 6.512 1.00 94.62 94 SER A N 1
ATOM 749 C CA . SER A 1 94 ? -11.907 -5.434 7.170 1.00 94.62 94 SER A CA 1
ATOM 750 C C . SER A 1 94 ? -11.812 -4.221 6.238 1.00 94.62 94 SER A C 1
ATOM 752 O O . SER A 1 94 ? -12.350 -3.167 6.560 1.00 94.62 94 SER A O 1
ATOM 754 N N . HIS A 1 95 ? -11.146 -4.342 5.087 1.00 95.94 95 HIS A N 1
ATOM 755 C CA . HIS A 1 95 ? -10.951 -3.238 4.146 1.00 95.94 95 HIS A CA 1
ATOM 756 C C . HIS A 1 95 ? -11.979 -3.247 3.013 1.00 95.94 95 HIS A C 1
ATOM 758 O O . HIS A 1 95 ? -12.213 -2.200 2.407 1.00 95.94 95 HIS A O 1
ATOM 764 N N . LYS A 1 96 ? -12.617 -4.396 2.735 1.00 93.88 96 LYS A N 1
ATOM 765 C CA . LYS A 1 96 ? -13.528 -4.594 1.592 1.00 93.88 96 LYS A CA 1
ATOM 766 C C . LYS A 1 96 ? -14.632 -3.540 1.500 1.00 93.88 96 LYS A C 1
ATOM 768 O O . LYS A 1 96 ? -14.950 -3.109 0.395 1.00 93.88 96 LYS A O 1
ATOM 773 N N . GLY A 1 97 ? -15.146 -3.066 2.639 1.00 95.31 97 GLY A N 1
ATOM 774 C CA . GLY A 1 97 ? -16.166 -2.012 2.694 1.00 95.31 97 GLY A CA 1
ATOM 775 C C . GLY A 1 97 ? -15.749 -0.682 2.054 1.00 95.31 97 GLY A C 1
ATOM 776 O O . GLY A 1 97 ? -16.605 0.055 1.585 1.00 95.31 97 GLY A O 1
ATOM 777 N N . HIS A 1 98 ? -14.447 -0.393 1.964 1.00 96.62 98 HIS A N 1
ATOM 778 C CA . HIS A 1 98 ? -13.924 0.839 1.363 1.00 96.62 98 HIS A CA 1
ATOM 779 C C . HIS A 1 98 ? -13.392 0.650 -0.061 1.00 96.62 98 HIS A C 1
ATOM 781 O O . HIS A 1 98 ? -13.085 1.634 -0.736 1.00 96.62 98 HIS A O 1
ATOM 787 N N . VAL A 1 99 ? -13.253 -0.593 -0.535 1.00 96.56 99 VAL A N 1
ATOM 788 C CA . VAL A 1 99 ? -12.579 -0.897 -1.808 1.00 96.56 99 VAL A CA 1
ATOM 789 C C . VAL A 1 99 ? -13.339 -0.322 -2.995 1.00 96.56 99 VAL A C 1
ATOM 791 O O . VAL A 1 99 ? -12.715 0.316 -3.833 1.00 96.56 99 VAL A O 1
ATOM 794 N N . SER A 1 100 ? -14.663 -0.494 -3.049 1.00 96.38 100 SER A N 1
ATOM 795 C CA . SER A 1 100 ? -15.490 -0.008 -4.166 1.00 96.38 100 SER A CA 1
ATOM 796 C C . SER A 1 100 ? -15.351 1.506 -4.355 1.00 96.38 100 SER A C 1
ATOM 798 O O . SER A 1 100 ? -14.949 1.977 -5.422 1.00 96.38 100 SER A O 1
ATOM 800 N N . ASP A 1 101 ? -15.595 2.269 -3.288 1.00 97.19 101 ASP A N 1
ATOM 801 C CA . ASP A 1 101 ? -15.534 3.732 -3.325 1.00 97.19 101 ASP A CA 1
ATOM 802 C C . ASP A 1 101 ? -14.122 4.231 -3.635 1.00 97.19 101 ASP A C 1
ATOM 804 O O . ASP A 1 101 ? -13.945 5.167 -4.416 1.00 97.19 101 ASP A O 1
ATOM 808 N N . THR A 1 102 ? -13.100 3.584 -3.069 1.00 97.62 102 THR A N 1
ATOM 809 C CA . THR A 1 102 ? -11.700 3.947 -3.322 1.00 97.62 102 THR A CA 1
ATOM 810 C C . THR A 1 102 ? -11.308 3.657 -4.769 1.00 97.62 102 THR A C 1
ATOM 812 O O . THR A 1 102 ? -10.743 4.526 -5.432 1.00 97.62 102 THR A O 1
ATOM 815 N N . LEU A 1 103 ? -11.641 2.471 -5.287 1.00 96.62 103 LEU A N 1
ATOM 816 C CA . LEU A 1 103 ? -11.317 2.061 -6.653 1.00 96.62 103 LEU A CA 1
ATOM 817 C C . LEU A 1 103 ? -11.960 2.997 -7.681 1.00 96.62 103 LEU A C 1
ATOM 819 O O . LEU A 1 103 ? -11.293 3.398 -8.629 1.00 96.62 103 LEU A O 1
ATOM 823 N N . SER A 1 104 ? -13.212 3.409 -7.452 1.00 96.50 104 SER A N 1
ATOM 824 C CA . SER A 1 104 ? -13.931 4.333 -8.342 1.00 96.50 104 SER A CA 1
ATOM 825 C C . SER A 1 104 ? -13.243 5.694 -8.507 1.00 96.50 104 SER A C 1
ATOM 827 O O . SER A 1 104 ? -13.308 6.290 -9.576 1.00 96.50 104 SER A O 1
ATOM 829 N N . LYS A 1 105 ? -12.550 6.177 -7.466 1.00 96.69 105 LYS A N 1
ATOM 830 C CA . LYS A 1 105 ? -11.785 7.436 -7.494 1.00 96.69 105 LYS A CA 1
ATOM 831 C C . LYS A 1 105 ? -10.381 7.254 -8.062 1.00 96.69 105 LYS A C 1
ATOM 833 O O . LYS A 1 105 ? -9.813 8.177 -8.650 1.00 96.69 105 LYS A O 1
ATOM 838 N N . VAL A 1 106 ? -9.804 6.073 -7.842 1.00 96.38 106 VAL A N 1
ATOM 839 C CA . VAL A 1 106 ? -8.463 5.729 -8.312 1.00 96.38 106 VAL A CA 1
ATOM 840 C C . VAL A 1 106 ? -8.442 5.518 -9.827 1.00 96.38 106 VAL A C 1
ATOM 842 O O . VAL A 1 106 ? -7.508 5.977 -10.484 1.00 96.38 106 VAL A O 1
ATOM 845 N N . ILE A 1 107 ? -9.458 4.857 -10.379 1.00 95.12 107 ILE A N 1
ATOM 846 C CA . ILE A 1 107 ? -9.589 4.634 -11.819 1.00 95.12 107 ILE A CA 1
ATOM 847 C C . ILE A 1 107 ? -10.059 5.927 -12.479 1.00 95.12 107 ILE A C 1
ATOM 849 O O . ILE A 1 107 ? -11.170 6.391 -12.246 1.00 95.12 107 ILE A O 1
ATOM 853 N N . GLN A 1 108 ? -9.217 6.509 -13.329 1.00 94.56 108 GLN A N 1
ATOM 854 C CA . GLN A 1 108 ? -9.546 7.721 -14.088 1.00 94.56 108 GLN A CA 1
ATOM 855 C C . GLN A 1 108 ? -9.389 7.523 -15.598 1.00 94.56 108 GLN A C 1
ATOM 857 O O . GLN A 1 108 ? -9.655 8.448 -16.366 1.00 94.56 108 GLN A O 1
ATOM 862 N N . ARG A 1 109 ? -8.944 6.342 -16.045 1.00 91.81 109 ARG A N 1
ATOM 863 C CA . ARG A 1 109 ? -8.827 5.982 -17.462 1.00 91.81 109 ARG A CA 1
ATOM 864 C C . ARG A 1 109 ? -9.320 4.558 -17.716 1.00 91.81 109 ARG A C 1
ATOM 866 O O . ARG A 1 109 ? -9.284 3.712 -16.829 1.00 91.81 109 ARG A O 1
ATOM 873 N N . ALA A 1 110 ? -9.758 4.290 -18.945 1.00 91.00 110 ALA A N 1
ATOM 874 C CA . ALA A 1 110 ? -10.355 3.007 -19.318 1.00 91.00 110 ALA A CA 1
ATOM 875 C C . ALA A 1 110 ? -9.376 1.818 -19.235 1.00 91.00 110 ALA A C 1
ATOM 877 O O . ALA A 1 110 ? -9.788 0.708 -18.909 1.00 91.00 110 ALA A O 1
ATOM 878 N N . ASP A 1 111 ? -8.087 2.047 -19.493 1.00 88.69 111 ASP A N 1
ATOM 879 C CA . ASP A 1 111 ? -7.023 1.037 -19.437 1.00 88.69 111 ASP A CA 1
ATOM 880 C C . ASP A 1 111 ? -6.734 0.535 -18.011 1.00 88.69 111 ASP A C 1
ATOM 882 O O . ASP A 1 111 ? -6.333 -0.613 -17.816 1.00 88.69 111 ASP A O 1
ATOM 886 N N . GLU A 1 112 ? -7.009 1.356 -16.998 1.00 89.88 112 GLU A N 1
ATOM 887 C CA . GLU A 1 112 ? -6.647 1.079 -15.601 1.00 89.88 112 GLU A CA 1
ATOM 888 C C . GLU A 1 112 ? -7.489 -0.033 -14.970 1.00 89.88 112 GLU A C 1
ATOM 890 O O . GLU A 1 112 ? -7.043 -0.677 -14.023 1.00 89.88 112 GLU A O 1
ATOM 895 N N . LEU A 1 113 ? -8.680 -0.304 -15.511 1.00 92.19 113 LEU A N 1
ATOM 896 C CA . LEU A 1 113 ? -9.488 -1.456 -15.107 1.00 92.19 113 LEU A CA 1
ATOM 897 C C . LEU A 1 113 ? -8.783 -2.769 -15.450 1.00 92.19 113 LEU A C 1
ATOM 899 O O . LEU A 1 113 ? -8.635 -3.632 -14.589 1.00 92.19 113 LEU A O 1
ATOM 903 N N . ALA A 1 114 ? -8.329 -2.913 -16.697 1.00 91.00 114 ALA A N 1
ATOM 904 C CA . ALA A 1 114 ? -7.629 -4.116 -17.140 1.00 91.00 114 ALA A CA 1
ATOM 905 C C . ALA A 1 114 ? -6.310 -4.296 -16.378 1.00 91.00 114 ALA A C 1
ATOM 907 O O . ALA A 1 114 ? -5.964 -5.405 -15.975 1.00 91.00 114 ALA A O 1
ATOM 908 N N . GLU A 1 115 ? -5.612 -3.193 -16.115 1.00 87.44 115 GLU A N 1
ATOM 909 C CA . GLU A 1 115 ? -4.398 -3.196 -15.310 1.00 87.44 115 GLU A CA 1
ATOM 910 C C . GLU A 1 115 ? -4.650 -3.603 -13.851 1.00 87.44 115 GLU A C 1
ATOM 912 O O . GLU A 1 115 ? -3.926 -4.438 -13.308 1.00 87.44 115 GLU A O 1
ATOM 917 N N . PHE A 1 116 ? -5.698 -3.073 -13.217 1.00 91.44 116 PHE A N 1
ATOM 918 C CA . PHE A 1 116 ? -6.075 -3.476 -11.865 1.00 91.44 116 PHE A CA 1
ATOM 919 C C . PHE A 1 116 ? -6.344 -4.979 -11.785 1.00 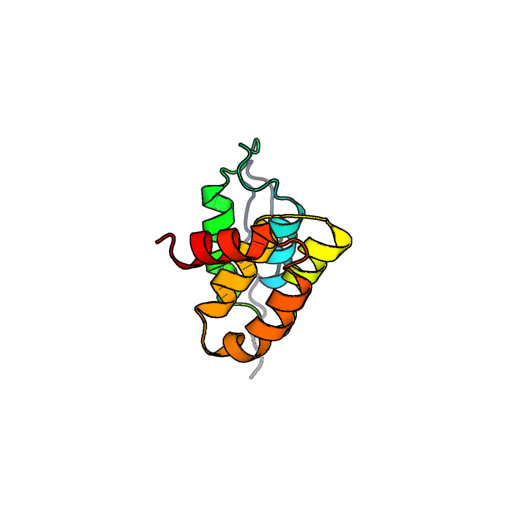91.44 116 PHE A C 1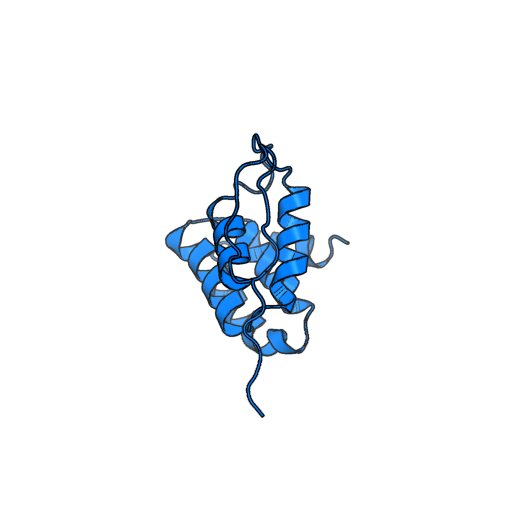
ATOM 921 O O . PHE A 1 116 ? -5.851 -5.646 -10.878 1.00 91.44 116 PHE A O 1
ATOM 928 N N . LEU A 1 117 ? -7.084 -5.521 -12.755 1.00 91.69 117 LEU A N 1
ATOM 929 C CA . LEU A 1 117 ? -7.345 -6.953 -12.854 1.00 91.69 117 LEU A CA 1
ATOM 930 C C . LEU A 1 117 ? -6.043 -7.752 -13.019 1.00 91.69 117 LEU A C 1
ATOM 932 O O . LEU A 1 117 ? -5.840 -8.740 -12.315 1.00 91.69 117 LEU A O 1
ATOM 936 N N . ALA A 1 118 ? -5.127 -7.299 -13.877 1.00 88.06 118 ALA A N 1
ATOM 937 C CA . ALA A 1 118 ? -3.823 -7.939 -14.036 1.00 88.06 118 ALA A CA 1
ATOM 938 C C . ALA A 1 118 ? -3.041 -7.991 -12.708 1.00 88.06 118 ALA A C 1
ATOM 940 O O . ALA A 1 118 ? -2.538 -9.052 -12.344 1.00 88.06 118 ALA A O 1
ATOM 941 N N . ILE A 1 119 ? -3.008 -6.895 -11.939 1.00 87.00 119 ILE A N 1
ATOM 942 C CA . ILE A 1 119 ? -2.342 -6.831 -10.620 1.00 87.00 119 ILE A CA 1
ATOM 943 C C . ILE A 1 119 ? -3.085 -7.670 -9.560 1.00 87.00 119 ILE A C 1
ATOM 945 O O . ILE A 1 119 ? -2.489 -8.245 -8.641 1.00 87.00 119 ILE A O 1
ATOM 949 N N . TYR A 1 120 ? -4.411 -7.746 -9.655 1.00 87.69 120 TYR A N 1
ATOM 950 C CA . TYR A 1 120 ? -5.238 -8.535 -8.745 1.00 87.69 120 TYR A CA 1
ATOM 951 C C . TYR A 1 120 ? -4.908 -10.030 -8.838 1.00 87.69 120 TYR A C 1
ATOM 953 O O . TYR A 1 120 ? -4.734 -10.686 -7.802 1.00 87.69 120 TYR A O 1
ATOM 961 N N . TRP A 1 121 ? -4.758 -10.530 -10.069 1.00 84.81 121 TRP A N 1
ATOM 962 C CA . TRP A 1 121 ? -4.439 -11.929 -10.363 1.00 84.81 121 TRP A CA 1
ATOM 963 C C . TRP A 1 121 ? -2.948 -12.248 -10.460 1.00 84.81 121 TRP A C 1
ATOM 965 O O . TRP A 1 121 ? -2.596 -13.424 -10.360 1.00 84.81 121 TRP A O 1
ATOM 975 N N . SER A 1 122 ? -2.062 -11.257 -10.607 1.00 75.00 122 SER A N 1
ATOM 976 C CA . SER A 1 122 ? -0.624 -11.495 -10.478 1.00 75.00 122 SER A CA 1
ATOM 977 C C . SER A 1 122 ? -0.354 -12.026 -9.071 1.00 75.00 122 SER A C 1
ATOM 979 O O . SER A 1 122 ? -0.725 -11.377 -8.083 1.00 75.00 122 SER A O 1
ATOM 981 N N . THR A 1 123 ? 0.188 -13.242 -9.007 1.00 55.31 123 THR A N 1
ATOM 982 C CA . THR A 1 123 ? 0.421 -13.990 -7.765 1.00 55.31 123 THR A CA 1
ATOM 983 C C . THR A 1 123 ? 1.547 -13.350 -6.978 1.00 55.31 123 THR A C 1
ATOM 985 O O . THR A 1 123 ? 2.645 -13.218 -7.558 1.00 55.31 123 THR A O 1
#

Foldseek 3Di:
DDDDDDDDDWDADPVGHTDDDDDLLVVLLCLLLPDPQCDPDPPDHNVRSLVSLLVSLVVDQLVSLLVSLLCSCPPVVDQVSSLSSLLSLCVDPNNVVCSVVSVVSNDPDPVSVVVSVVSNPPD